Protein AF-A0A8I0FB71-F1 (afdb_monomer)

Nearest PDB structures (foldseek):
  4wyv-assembly1_E  TM=2.855E-01  e=4.456E+00  Homo sapiens
  4wyv-assembly1_H  TM=2.052E-01  e=2.321E+00  Homo sapiens
  1x86-assembly3_E  TM=1.955E-01  e=3.136E+00  Homo sapiens

Foldseek 3Di:
DVVVVVVVVVLVVVVVVVVVVLVVVLVVVLVVQLVVLLVVLLVVLLVLVVPDDLVVLVCLLVVHQPDPSSVVNVVSLVVSLVSQLPVNVVSVLVSQLVVQQVVVQSVCVVVVHHDDRDRSNVSSVVVQPDADVVRDGPNNVSNVVSVVLSVQLSCLSNVCSVVVHRSVSSSVSSD

Radius of gyration: 22.92 Å; Cα contacts (8 Å, |Δi|>4): 119; chains: 1; bounding box: 61×27×63 Å

Solvent-accessible surface area (backbone atoms only — not comparable to full-atom values): 9521 Å² total; per-residue (Å²): 108,74,71,56,54,52,52,51,52,51,54,50,52,54,48,53,56,50,53,51,51,55,48,53,51,51,53,53,52,51,48,49,55,52,51,54,56,49,50,57,48,43,56,53,49,38,57,58,54,72,71,49,52,74,70,52,47,55,32,47,48,68,73,45,60,84,50,70,73,43,38,52,54,52,50,52,53,49,51,51,39,53,48,49,57,47,52,49,55,52,58,48,49,55,56,45,20,55,47,37,35,50,50,54,52,51,51,29,52,76,72,75,44,84,76,83,79,68,62,20,63,65,47,30,61,56,53,49,71,50,57,42,95,89,66,49,38,57,66,61,56,54,52,48,51,34,53,52,51,48,53,48,43,57,46,33,49,24,51,22,54,76,68,70,47,52,58,66,57,27,47,61,69,61,107

Secondary structure (DSSP, 8-state):
-HHHHHHHHHHHHHHHHHHHHHHHHHHHHHHHHHHHHHHHHHHHHHHHHHT--HHHHHHHHTT---SHHHHHHHHHHHHHHHHHHHHHHHHHHHHHHHHHHHHHHHHHHHTT---SS--HHHHHHHHHTSPPTTS--HHHHHHHHHHHHHHHHHHHHHHHHHTT--HHHHHHHH-

Organism: Acinetobacter baumannii (NCBI:txid470)

Mean predicted aligned error: 5.07 Å

Structure (mmCIF, N/CA/C/O backbone):
data_AF-A0A8I0FB71-F1
#
_entry.id   AF-A0A8I0FB71-F1
#
loop_
_atom_site.group_PDB
_atom_site.id
_atom_site.type_symbol
_atom_site.label_atom_id
_atom_site.label_alt_id
_atom_site.label_comp_id
_atom_site.label_asym_id
_atom_site.label_entity_id
_atom_site.label_seq_id
_atom_site.pdbx_PDB_ins_code
_atom_site.Cartn_x
_atom_site.Cartn_y
_atom_site.Cartn_z
_atom_site.occupancy
_atom_site.B_iso_or_equiv
_atom_site.auth_seq_id
_atom_site.auth_comp_id
_atom_site.auth_asym_id
_atom_site.auth_atom_id
_atom_site.pdbx_PDB_model_num
ATOM 1 N N . MET A 1 1 ? 36.541 0.749 -31.957 1.00 58.72 1 MET A N 1
ATOM 2 C CA . MET A 1 1 ? 36.509 -0.301 -30.910 1.00 58.72 1 MET A CA 1
ATOM 3 C C . MET A 1 1 ? 36.537 0.279 -29.490 1.00 58.72 1 MET A C 1
ATOM 5 O O . MET A 1 1 ? 35.498 0.248 -28.849 1.00 58.72 1 MET A O 1
ATOM 9 N N . ALA A 1 2 ? 37.632 0.881 -28.994 1.00 61.62 2 ALA A N 1
ATOM 10 C CA . ALA A 1 2 ? 37.663 1.473 -27.636 1.00 61.62 2 ALA A CA 1
ATOM 11 C C . ALA A 1 2 ? 36.676 2.650 -27.445 1.00 61.62 2 ALA A C 1
ATOM 13 O O . ALA A 1 2 ? 36.005 2.753 -26.420 1.00 61.62 2 ALA A O 1
ATOM 14 N N . THR A 1 3 ? 36.526 3.502 -28.462 1.00 68.62 3 THR A N 1
ATOM 15 C CA . THR A 1 3 ? 35.569 4.624 -28.470 1.00 68.62 3 THR A CA 1
ATOM 16 C C . THR A 1 3 ? 34.107 4.162 -28.482 1.00 68.62 3 THR A C 1
ATOM 18 O O . THR A 1 3 ? 33.253 4.830 -27.905 1.00 68.62 3 THR A O 1
ATOM 21 N N . ASP A 1 4 ? 33.817 3.012 -29.094 1.00 76.50 4 ASP A N 1
ATOM 22 C CA . ASP A 1 4 ? 32.459 2.459 -29.194 1.00 76.50 4 ASP A CA 1
ATOM 23 C C . ASP A 1 4 ? 32.032 1.793 -27.882 1.00 76.50 4 ASP A C 1
ATOM 25 O O . ASP A 1 4 ? 30.905 1.984 -27.434 1.00 76.50 4 ASP A O 1
ATOM 29 N N . ILE A 1 5 ? 32.963 1.106 -27.208 1.00 83.06 5 ILE A N 1
ATOM 30 C CA . ILE A 1 5 ? 32.749 0.546 -25.864 1.00 83.06 5 ILE A CA 1
ATOM 31 C C . ILE A 1 5 ? 32.491 1.667 -24.851 1.00 83.06 5 ILE A C 1
ATOM 33 O O . ILE A 1 5 ? 31.563 1.570 -24.049 1.00 83.06 5 ILE A O 1
ATOM 37 N N . LYS A 1 6 ? 33.261 2.762 -24.914 1.00 86.25 6 LYS A N 1
ATOM 38 C CA . LYS A 1 6 ? 33.061 3.926 -24.039 1.00 86.25 6 LYS A CA 1
ATOM 39 C C . LYS A 1 6 ? 31.675 4.554 -24.232 1.00 86.25 6 LYS A C 1
ATOM 41 O O . LYS A 1 6 ? 30.971 4.776 -23.252 1.00 86.25 6 LYS A O 1
ATOM 46 N N . LYS A 1 7 ? 31.255 4.776 -25.482 1.00 85.44 7 LYS A N 1
ATOM 47 C CA . LYS A 1 7 ? 29.916 5.305 -25.804 1.00 85.44 7 LYS A CA 1
ATOM 48 C C . LYS A 1 7 ? 28.796 4.382 -25.325 1.00 85.44 7 LYS A C 1
ATOM 50 O O . LYS A 1 7 ? 27.807 4.859 -24.778 1.00 85.44 7 LYS A O 1
ATOM 55 N N . LEU A 1 8 ? 28.950 3.069 -25.506 1.00 84.56 8 LEU A N 1
ATOM 56 C CA . LEU A 1 8 ? 27.985 2.087 -25.014 1.00 84.56 8 LEU A CA 1
ATOM 57 C C . LEU A 1 8 ? 27.862 2.150 -23.486 1.00 84.56 8 LEU A C 1
ATOM 59 O O . LEU A 1 8 ? 26.754 2.224 -22.959 1.00 84.56 8 LEU A O 1
ATOM 63 N N . PHE A 1 9 ? 28.990 2.184 -22.777 1.00 88.12 9 PHE A N 1
ATOM 64 C CA . PHE A 1 9 ? 29.016 2.289 -21.319 1.00 88.12 9 PHE A CA 1
ATOM 65 C C . PHE A 1 9 ? 28.359 3.582 -20.808 1.00 88.12 9 PHE A C 1
ATOM 67 O O . PHE A 1 9 ? 27.582 3.547 -19.852 1.00 88.12 9 PHE A O 1
ATOM 74 N N . GLU A 1 10 ? 28.611 4.717 -21.464 1.00 89.31 10 GLU A N 1
ATOM 75 C CA . GLU A 1 10 ? 27.976 6.002 -21.140 1.00 89.31 10 GLU A CA 1
ATOM 76 C C . GLU A 1 10 ? 26.448 5.942 -21.307 1.00 89.31 10 GLU A C 1
ATOM 78 O O . GLU A 1 10 ? 25.713 6.356 -20.408 1.00 89.31 10 GLU A O 1
ATOM 83 N N . VAL A 1 11 ? 25.960 5.372 -22.414 1.00 88.50 11 VAL A N 1
ATOM 84 C CA . VAL A 1 11 ? 24.520 5.228 -22.697 1.00 88.50 11 VAL A CA 1
ATOM 85 C C . VAL A 1 11 ? 23.831 4.300 -21.692 1.00 88.50 11 VAL A C 1
ATOM 87 O O . VAL A 1 11 ? 22.722 4.601 -21.244 1.00 88.50 11 VAL A O 1
ATOM 90 N N . LEU A 1 12 ? 24.482 3.203 -21.300 1.00 89.06 12 LEU A N 1
ATOM 91 C CA . LEU A 1 12 ? 23.966 2.298 -20.268 1.00 89.06 12 LEU A CA 1
ATOM 92 C C . LEU A 1 12 ? 23.941 2.974 -18.893 1.00 89.06 12 LEU A C 1
ATOM 94 O O . LEU A 1 12 ? 22.950 2.870 -18.175 1.00 89.06 12 LEU A O 1
ATOM 98 N N . THR A 1 13 ? 24.985 3.727 -18.543 1.00 90.31 13 THR A N 1
ATOM 99 C CA . THR A 1 13 ? 25.059 4.447 -17.261 1.00 90.31 13 THR A CA 1
ATOM 100 C C . THR A 1 13 ? 23.962 5.508 -17.147 1.00 90.31 13 THR A C 1
ATOM 102 O O . THR A 1 13 ? 23.283 5.600 -16.123 1.00 90.31 13 THR A O 1
ATOM 105 N N . GLN A 1 14 ? 23.736 6.288 -18.209 1.00 88.75 14 GLN A N 1
ATOM 106 C CA . GLN A 1 14 ? 22.657 7.280 -18.247 1.00 88.75 14 GLN A CA 1
ATOM 107 C C . GLN A 1 14 ? 21.278 6.632 -18.101 1.00 88.75 14 GLN A C 1
ATOM 109 O O . GLN A 1 14 ? 20.422 7.149 -17.383 1.00 88.75 14 GLN A O 1
ATOM 114 N N . HIS A 1 15 ? 21.071 5.491 -18.755 1.00 91.62 15 HIS A N 1
ATOM 115 C CA . HIS A 1 15 ? 19.827 4.740 -18.672 1.00 91.62 15 HIS A CA 1
ATOM 116 C C . HIS A 1 15 ? 19.572 4.181 -17.267 1.00 91.62 15 HIS A C 1
ATOM 118 O O . HIS A 1 15 ? 18.481 4.368 -16.736 1.00 91.62 15 HIS A O 1
ATOM 124 N N . GLN A 1 16 ? 20.585 3.612 -16.606 1.00 90.19 16 GLN A N 1
ATOM 125 C CA . GLN A 1 16 ? 20.461 3.173 -15.210 1.00 90.19 16 GLN A CA 1
ATOM 126 C C . GLN A 1 16 ? 20.116 4.336 -14.267 1.00 90.19 16 GLN A C 1
ATOM 128 O O . GLN A 1 16 ? 19.252 4.208 -13.400 1.00 90.19 16 GLN A O 1
ATOM 133 N N . ALA A 1 17 ? 20.724 5.509 -14.470 1.00 89.62 17 ALA A N 1
ATOM 134 C CA . ALA A 1 17 ? 20.386 6.702 -13.696 1.00 89.62 17 ALA A CA 1
ATOM 135 C C . ALA A 1 17 ? 18.942 7.179 -13.946 1.00 89.62 17 ALA A C 1
ATOM 137 O O . ALA A 1 17 ? 18.271 7.629 -13.014 1.00 89.62 17 ALA A O 1
ATOM 138 N N . TYR A 1 18 ? 18.449 7.082 -15.186 1.00 90.69 18 TYR A N 1
ATOM 139 C CA . TYR A 1 18 ? 17.053 7.373 -15.517 1.00 90.69 18 TYR A CA 1
ATOM 140 C C . TYR A 1 18 ? 16.097 6.391 -14.829 1.00 90.69 18 TYR A C 1
ATOM 142 O O . TYR A 1 18 ? 15.168 6.835 -14.155 1.00 90.69 18 TYR A O 1
ATOM 150 N N . LEU A 1 19 ? 16.361 5.086 -14.940 1.00 91.06 19 LEU A N 1
ATOM 151 C CA . LEU A 1 19 ? 15.567 4.029 -14.313 1.00 91.06 19 LEU A CA 1
ATOM 152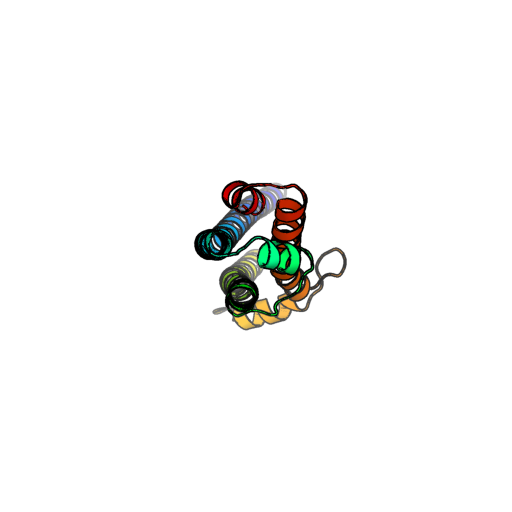 C C . LEU A 1 19 ? 15.452 4.222 -12.803 1.00 91.06 19 LEU A C 1
ATOM 154 O O . LEU A 1 19 ? 14.356 4.143 -12.249 1.00 91.06 19 LEU A O 1
ATOM 158 N N . TYR A 1 20 ? 16.565 4.551 -12.146 1.00 85.75 20 TYR A N 1
ATOM 159 C CA . TYR A 1 20 ? 16.573 4.847 -10.719 1.00 85.75 20 TYR A CA 1
ATOM 160 C C . TYR A 1 20 ? 15.631 6.007 -10.372 1.00 85.75 20 TYR A C 1
ATOM 162 O O . TYR A 1 20 ? 14.781 5.874 -9.496 1.00 85.75 20 TYR A O 1
ATOM 170 N N . ARG A 1 21 ? 15.716 7.131 -11.098 1.00 85.56 21 ARG A N 1
ATOM 171 C CA . ARG A 1 21 ? 14.845 8.297 -10.862 1.00 85.56 21 ARG A CA 1
ATOM 172 C C . ARG A 1 21 ? 13.375 7.990 -11.137 1.00 85.56 21 ARG A C 1
ATOM 174 O O . ARG A 1 21 ? 12.519 8.420 -10.368 1.00 85.56 21 ARG A O 1
ATOM 181 N N . ALA A 1 22 ? 13.080 7.267 -12.218 1.00 87.69 22 ALA A N 1
ATOM 182 C CA . ALA A 1 22 ? 11.721 6.861 -12.567 1.00 87.69 22 ALA A CA 1
ATOM 183 C C . ALA A 1 22 ? 11.118 5.943 -11.489 1.00 87.69 22 ALA A C 1
ATOM 185 O O . ALA A 1 22 ? 9.973 6.139 -11.077 1.00 87.69 22 ALA A O 1
ATOM 186 N N . SER A 1 23 ? 11.918 5.006 -10.974 1.00 89.56 23 SER A N 1
ATOM 187 C CA . SER A 1 23 ? 11.549 4.147 -9.849 1.00 89.56 23 SER A CA 1
ATOM 188 C C . SER A 1 23 ? 11.281 4.962 -8.582 1.00 89.56 23 SER A C 1
ATOM 190 O O . SER A 1 23 ? 10.190 4.875 -8.022 1.00 89.56 23 SER A O 1
ATOM 192 N N . SER A 1 24 ? 12.207 5.842 -8.174 1.00 92.69 24 SER A N 1
ATOM 193 C CA . SER A 1 24 ? 12.016 6.698 -6.994 1.00 92.69 24 SER A CA 1
ATOM 194 C C . SER A 1 24 ? 10.769 7.574 -7.102 1.00 92.69 24 SER A C 1
ATOM 196 O O . SER A 1 24 ? 10.025 7.703 -6.134 1.00 92.69 24 SER A O 1
ATOM 198 N N . LYS A 1 25 ? 10.514 8.154 -8.281 1.00 93.19 25 LYS A N 1
ATOM 199 C CA . LYS A 1 25 ? 9.300 8.932 -8.535 1.00 93.19 25 LYS A CA 1
ATOM 200 C C . LYS A 1 25 ? 8.047 8.081 -8.314 1.00 93.19 25 LYS A C 1
ATOM 202 O O . LYS A 1 25 ? 7.185 8.484 -7.543 1.00 93.19 25 LYS A O 1
ATOM 207 N N . THR A 1 26 ? 7.988 6.905 -8.938 1.00 92.94 26 THR A N 1
ATOM 208 C CA . THR A 1 26 ? 6.834 5.997 -8.836 1.00 92.94 26 THR A CA 1
ATOM 209 C C . THR A 1 26 ? 6.583 5.582 -7.387 1.00 92.94 26 THR A C 1
ATOM 211 O O . THR A 1 26 ? 5.452 5.626 -6.918 1.00 92.94 26 THR A O 1
ATOM 214 N N . VAL A 1 27 ? 7.637 5.235 -6.642 1.00 93.88 27 VAL A N 1
ATOM 215 C CA . VAL A 1 27 ? 7.522 4.878 -5.220 1.00 93.88 27 VAL A CA 1
ATOM 216 C C . VAL A 1 27 ? 6.958 6.038 -4.399 1.00 93.88 27 VAL A C 1
ATOM 218 O O . VAL A 1 27 ? 6.060 5.824 -3.589 1.00 93.88 27 VAL A O 1
ATOM 221 N N . ASN A 1 28 ? 7.435 7.265 -4.623 1.00 95.88 28 ASN A N 1
ATOM 222 C CA . ASN A 1 28 ? 6.935 8.441 -3.910 1.00 95.88 28 ASN A CA 1
ATOM 223 C C . ASN A 1 28 ? 5.464 8.739 -4.232 1.00 95.88 28 ASN A C 1
ATOM 225 O O . ASN A 1 28 ? 4.715 9.115 -3.335 1.00 95.88 28 ASN A O 1
ATOM 229 N N . GLU A 1 29 ? 5.041 8.553 -5.483 1.00 94.88 29 GLU A N 1
ATOM 230 C CA . GLU A 1 29 ? 3.642 8.726 -5.896 1.00 94.88 29 GLU A CA 1
ATOM 231 C C . GLU A 1 29 ? 2.725 7.693 -5.227 1.00 94.88 29 GLU A C 1
ATOM 233 O O . GLU A 1 29 ? 1.695 8.058 -4.661 1.00 94.88 29 GLU A O 1
ATOM 238 N N . LEU A 1 30 ? 3.125 6.417 -5.212 1.00 95.31 30 LEU A N 1
ATOM 239 C CA . LEU A 1 30 ? 2.378 5.358 -4.524 1.00 95.31 30 LEU A CA 1
ATOM 240 C C . LEU A 1 30 ? 2.313 5.592 -3.010 1.00 95.31 30 LEU A C 1
ATOM 242 O O . LEU A 1 30 ? 1.264 5.403 -2.396 1.00 95.31 30 LEU A O 1
ATOM 246 N N . LEU A 1 31 ? 3.419 6.034 -2.408 1.00 95.75 31 LEU A N 1
ATOM 247 C CA . LEU A 1 31 ? 3.470 6.359 -0.987 1.00 95.75 31 LEU A CA 1
ATOM 248 C C . LEU A 1 31 ? 2.557 7.543 -0.645 1.00 95.75 31 LEU A C 1
ATOM 250 O O . LEU A 1 31 ? 1.876 7.503 0.376 1.00 95.75 31 LEU A O 1
ATOM 254 N N . ALA A 1 32 ? 2.513 8.574 -1.491 1.00 96.25 32 ALA A N 1
ATOM 255 C CA . ALA A 1 32 ? 1.610 9.707 -1.309 1.00 96.25 32 ALA A CA 1
ATOM 256 C C . ALA A 1 32 ? 0.140 9.262 -1.343 1.00 96.25 32 ALA A C 1
ATOM 258 O O . ALA A 1 32 ? -0.598 9.565 -0.409 1.00 96.25 32 ALA A O 1
ATOM 259 N N . LEU A 1 33 ? -0.255 8.463 -2.343 1.00 95.19 33 LEU A N 1
ATOM 260 C CA . LEU A 1 33 ? -1.610 7.903 -2.436 1.00 95.19 33 LEU A CA 1
ATOM 261 C C . LEU A 1 33 ? -1.985 7.095 -1.187 1.00 95.19 33 LEU A C 1
ATOM 263 O O . LEU A 1 33 ? -3.046 7.304 -0.600 1.00 95.19 33 LEU A O 1
ATOM 267 N N . PHE A 1 34 ? -1.090 6.206 -0.749 1.00 95.94 34 PHE A N 1
ATOM 268 C CA . PHE A 1 34 ? -1.298 5.411 0.458 1.00 95.94 34 PHE A CA 1
ATOM 269 C C . PHE A 1 34 ? -1.454 6.289 1.708 1.00 95.94 34 PHE A C 1
ATOM 271 O O . PHE A 1 34 ? -2.360 6.066 2.515 1.00 95.94 34 PHE A O 1
ATOM 278 N N . ASN A 1 35 ? -0.589 7.291 1.875 1.00 95.88 35 ASN A N 1
ATOM 279 C CA . ASN A 1 35 ? -0.594 8.175 3.039 1.00 95.88 35 ASN A CA 1
ATOM 280 C C . ASN A 1 35 ? -1.825 9.082 3.083 1.00 95.88 35 ASN A C 1
ATOM 282 O O . ASN A 1 35 ? -2.356 9.323 4.171 1.00 95.88 35 ASN A O 1
ATOM 286 N N . ASP A 1 36 ? -2.289 9.569 1.934 1.00 96.00 36 ASP A N 1
ATOM 287 C CA . ASP A 1 36 ? -3.479 10.411 1.839 1.00 96.00 36 ASP A CA 1
ATOM 288 C C . ASP A 1 36 ? -4.735 9.629 2.234 1.00 96.00 36 ASP A C 1
ATOM 290 O O . ASP A 1 36 ? -5.513 10.083 3.080 1.00 96.00 36 ASP A O 1
ATOM 294 N N . ASP A 1 37 ? -4.914 8.425 1.686 1.00 95.50 37 ASP A N 1
ATOM 295 C CA . ASP A 1 37 ? -6.046 7.559 2.028 1.00 95.50 37 ASP A CA 1
ATOM 296 C C . ASP A 1 37 ? -5.987 7.083 3.483 1.00 95.50 37 ASP A C 1
ATOM 298 O O . ASP A 1 37 ? -6.999 7.104 4.192 1.00 95.50 37 ASP A O 1
ATOM 302 N N . THR A 1 38 ? -4.795 6.733 3.970 1.00 96.69 38 THR A N 1
ATOM 303 C CA . THR A 1 38 ? -4.586 6.353 5.374 1.00 96.69 38 THR A CA 1
ATOM 304 C C . THR A 1 38 ? -4.873 7.519 6.313 1.00 96.69 38 THR A C 1
ATOM 306 O O . THR A 1 38 ? -5.555 7.332 7.315 1.00 96.69 38 THR A O 1
ATOM 309 N N . SER A 1 39 ? -4.447 8.740 5.984 1.00 96.56 39 SER A N 1
ATOM 310 C CA . SER A 1 39 ? -4.710 9.918 6.820 1.00 96.56 39 SER A CA 1
ATOM 311 C C . SER A 1 39 ? -6.210 10.207 6.939 1.00 96.56 39 SER A C 1
ATOM 313 O O . SER A 1 39 ? -6.691 10.464 8.042 1.00 96.56 39 SER A O 1
ATOM 315 N N . LYS A 1 40 ? -6.970 10.098 5.839 1.00 96.50 40 LYS A N 1
ATOM 316 C CA . LYS A 1 40 ? -8.437 10.249 5.855 1.00 96.50 40 LYS A CA 1
ATOM 317 C C . LYS A 1 40 ? -9.113 9.184 6.720 1.00 96.50 40 LYS A C 1
ATOM 319 O O . LYS A 1 40 ? -10.017 9.506 7.490 1.00 96.50 40 LYS A O 1
ATOM 324 N N . MET A 1 41 ? -8.685 7.927 6.590 1.00 97.75 41 MET A N 1
ATOM 325 C CA . MET A 1 41 ? -9.193 6.823 7.407 1.00 97.75 41 MET A CA 1
ATOM 326 C C . MET A 1 41 ? -8.895 7.057 8.890 1.00 97.75 41 MET A C 1
ATOM 328 O O . MET A 1 41 ? -9.795 6.943 9.715 1.00 97.75 41 MET A O 1
ATOM 332 N N . LEU A 1 42 ? -7.671 7.464 9.223 1.00 97.19 42 LEU A 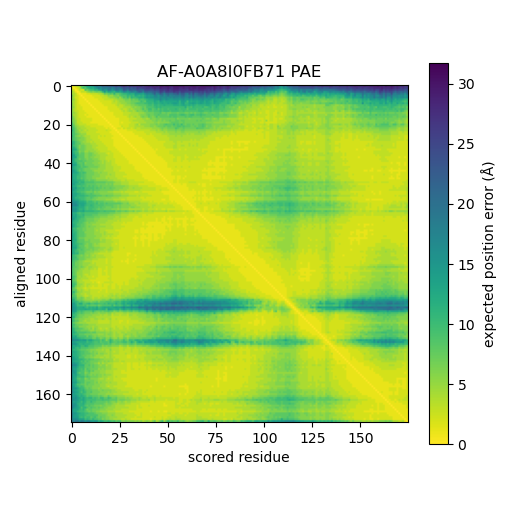N 1
ATOM 333 C CA . LEU A 1 42 ? -7.232 7.689 10.598 1.00 97.19 42 LEU A CA 1
ATOM 334 C C . LEU A 1 42 ? -7.965 8.831 11.299 1.00 97.19 42 LEU A C 1
ATOM 336 O O . LEU A 1 42 ? -8.279 8.709 12.482 1.00 97.19 42 LEU A O 1
ATOM 340 N N . SER A 1 43 ? -8.268 9.919 10.586 1.00 96.25 43 SER A N 1
ATOM 341 C CA . SER A 1 43 ? -9.097 10.993 11.139 1.00 96.25 43 SER A CA 1
ATOM 342 C C . SER A 1 43 ? -10.476 10.476 11.548 1.00 96.25 43 SER A C 1
ATOM 344 O O . SER A 1 43 ? -10.887 10.704 12.679 1.00 96.25 43 SER A O 1
ATOM 346 N N . LYS A 1 44 ? -11.141 9.706 10.677 1.00 97.56 44 LYS A N 1
ATOM 347 C CA . LYS A 1 44 ? -12.448 9.104 10.987 1.00 97.56 44 LYS A CA 1
ATOM 348 C C . LYS A 1 44 ? -12.361 8.058 12.095 1.00 97.56 44 LYS A C 1
ATOM 350 O O . LYS A 1 44 ? -13.243 7.989 12.939 1.00 97.56 44 LYS A O 1
ATOM 355 N N . LEU A 1 45 ? -11.301 7.248 12.099 1.00 97.94 45 LEU A N 1
ATOM 356 C CA . LEU A 1 45 ? -11.086 6.225 13.118 1.00 97.94 45 LEU A CA 1
ATOM 357 C C . LEU A 1 45 ? -10.996 6.850 14.508 1.00 97.94 45 LEU A C 1
ATOM 359 O O . LEU A 1 45 ? -11.610 6.335 15.432 1.00 97.94 45 LEU A O 1
ATOM 363 N N . ARG A 1 46 ? -10.247 7.950 14.656 1.00 96.50 46 ARG A N 1
ATOM 364 C CA . ARG A 1 46 ? -10.150 8.670 15.930 1.00 96.50 46 ARG A CA 1
ATOM 365 C C . ARG A 1 46 ? -11.532 9.064 16.444 1.00 96.50 46 ARG A C 1
ATOM 367 O O . ARG A 1 46 ? -11.849 8.759 17.586 1.00 96.50 46 ARG A O 1
ATOM 374 N N . ASP A 1 47 ? -12.325 9.700 15.586 1.00 97.12 47 ASP A N 1
ATOM 375 C CA . ASP A 1 47 ? -13.640 10.216 15.958 1.00 97.12 47 ASP A CA 1
ATOM 376 C C . ASP A 1 47 ? -14.569 9.056 16.381 1.00 97.12 47 ASP A C 1
ATOM 378 O O . ASP A 1 47 ? -15.191 9.118 17.436 1.00 97.12 47 ASP A O 1
ATOM 382 N N . LEU A 1 48 ? -14.550 7.930 15.654 1.00 97.81 48 LEU A N 1
ATOM 383 C CA . LEU A 1 48 ? -15.300 6.724 16.034 1.00 97.81 48 LEU A CA 1
ATOM 384 C C . LEU A 1 48 ? -14.813 6.087 17.345 1.00 97.81 48 LEU A C 1
ATOM 386 O O . LEU A 1 48 ? -15.609 5.514 18.085 1.00 97.81 48 LEU A O 1
ATOM 390 N N . LEU A 1 49 ? -13.511 6.147 17.642 1.00 97.06 49 LEU A N 1
ATOM 391 C CA . LEU A 1 49 ? -12.965 5.636 18.903 1.00 97.06 49 LEU A CA 1
ATOM 392 C C . LEU A 1 49 ? -13.370 6.505 20.105 1.00 97.06 49 LEU A C 1
ATOM 394 O O . LEU A 1 49 ? -13.465 5.982 21.218 1.00 97.06 49 LEU A O 1
ATOM 398 N N . ASP A 1 50 ? -13.586 7.808 19.904 1.00 96.62 50 ASP A N 1
ATOM 399 C CA . ASP A 1 50 ? -14.046 8.733 20.950 1.00 96.62 50 ASP A CA 1
ATOM 400 C C . ASP A 1 50 ? -15.512 8.470 21.342 1.00 96.62 50 ASP A C 1
ATOM 402 O O . ASP A 1 50 ? -15.904 8.722 22.482 1.00 96.62 50 ASP A O 1
ATOM 406 N N . GLU A 1 51 ? -16.306 7.896 20.435 1.00 96.56 51 GLU A N 1
ATOM 407 C CA . GLU A 1 51 ? -17.711 7.533 20.664 1.00 96.56 51 GLU A CA 1
ATOM 408 C C . GLU A 1 51 ? -17.895 6.205 21.421 1.00 96.56 51 GLU A C 1
ATOM 410 O O . GLU A 1 51 ? -19.001 5.890 21.871 1.00 96.56 51 GLU A O 1
ATOM 415 N N . LEU A 1 52 ? -16.831 5.409 21.582 1.00 97.31 52 LEU A N 1
ATOM 416 C CA . LEU A 1 52 ? -16.917 4.108 22.243 1.00 97.31 52 LEU A CA 1
ATOM 417 C C . LEU A 1 52 ? -16.960 4.233 23.763 1.00 97.31 52 LEU A C 1
ATOM 419 O O . LEU A 1 52 ? -16.097 4.851 24.394 1.00 97.31 52 LEU A O 1
ATOM 423 N N . ASN A 1 53 ? -17.891 3.505 24.374 1.00 96.31 53 ASN A N 1
ATOM 424 C CA . ASN A 1 53 ? -17.839 3.262 25.812 1.00 96.31 53 ASN A CA 1
ATOM 425 C C . ASN A 1 53 ? -16.811 2.165 26.167 1.00 96.31 53 ASN A C 1
ATOM 427 O O . ASN A 1 53 ? -16.333 1.421 25.310 1.00 96.31 53 ASN A O 1
ATOM 431 N N . GLU A 1 54 ? -16.495 2.016 27.456 1.00 94.56 54 GLU A N 1
ATOM 432 C CA . GLU A 1 54 ? -15.482 1.056 27.927 1.00 94.56 54 GLU A CA 1
ATOM 433 C C . GLU A 1 54 ? -15.783 -0.402 27.541 1.00 94.56 54 GLU A C 1
ATOM 435 O O . GLU A 1 54 ? -14.874 -1.149 27.176 1.00 94.56 54 GLU A O 1
ATOM 440 N N . SER A 1 55 ? -17.056 -0.817 27.546 1.00 95.88 55 SER A N 1
ATOM 441 C CA . SER A 1 55 ? -17.425 -2.177 27.131 1.00 95.88 55 SER A CA 1
ATOM 442 C C . SER A 1 55 ? -17.191 -2.407 25.634 1.00 95.88 55 SER A C 1
ATOM 444 O O . SER A 1 55 ? -16.738 -3.483 25.234 1.00 95.88 55 SER A O 1
ATOM 446 N N . GLU A 1 56 ? -17.429 -1.385 24.808 1.00 97.62 56 GLU A N 1
ATOM 447 C CA . GLU A 1 56 ? -17.176 -1.432 23.370 1.00 97.62 56 GLU A CA 1
ATOM 448 C C . GLU A 1 56 ? -15.681 -1.414 23.061 1.00 97.62 56 GLU A C 1
ATOM 450 O O . GLU A 1 56 ? -15.241 -2.177 22.205 1.00 97.62 56 GLU A O 1
ATOM 455 N N . LYS A 1 57 ? -14.872 -0.643 23.798 1.00 95.69 57 LYS A N 1
ATOM 456 C CA . LYS A 1 57 ? -13.405 -0.675 23.667 1.00 95.69 57 LYS A CA 1
ATOM 457 C C . LYS A 1 57 ? -12.850 -2.076 23.932 1.00 95.69 57 LYS A C 1
ATOM 459 O O . LYS A 1 57 ? -12.083 -2.601 23.125 1.00 95.69 57 LYS A O 1
ATOM 464 N N . VAL A 1 58 ? -13.290 -2.725 25.014 1.00 95.31 58 VAL A N 1
ATOM 465 C CA . VAL A 1 58 ? -12.890 -4.109 25.330 1.00 95.31 58 VAL A CA 1
ATOM 466 C C . VAL A 1 58 ? -13.351 -5.082 24.239 1.00 95.31 58 VAL A C 1
ATOM 468 O O . VAL A 1 58 ? -12.593 -5.966 23.832 1.00 95.31 58 VAL A O 1
ATOM 471 N N . ALA A 1 59 ? -14.572 -4.919 23.721 1.00 96.81 59 ALA A N 1
ATOM 472 C CA . ALA A 1 59 ? -15.073 -5.733 22.615 1.00 96.81 59 ALA A CA 1
ATOM 473 C C . ALA A 1 59 ? -14.237 -5.547 21.335 1.00 96.81 59 ALA A C 1
ATOM 475 O O . ALA A 1 59 ? -13.862 -6.544 20.711 1.00 96.81 59 ALA A O 1
ATOM 476 N N . LEU A 1 60 ? -13.880 -4.305 20.991 1.00 96.69 60 LEU A N 1
ATOM 477 C CA . LEU A 1 60 ? -13.051 -3.962 19.836 1.00 96.69 60 LEU A CA 1
ATOM 478 C C . LEU A 1 60 ? -11.655 -4.582 19.929 1.00 96.69 60 LEU A C 1
ATOM 480 O O . LEU A 1 60 ? -11.195 -5.202 18.972 1.00 96.69 60 LEU A O 1
ATOM 484 N N . ALA A 1 61 ? -11.000 -4.486 21.089 1.00 94.75 61 ALA A N 1
ATOM 485 C CA . ALA A 1 61 ? -9.705 -5.128 21.322 1.00 94.75 61 ALA A CA 1
ATOM 486 C C . ALA A 1 61 ? -9.789 -6.664 21.217 1.00 94.75 61 ALA A C 1
ATOM 488 O O . ALA A 1 61 ? -8.844 -7.328 20.789 1.00 94.75 61 ALA A O 1
ATOM 489 N N . GLY A 1 62 ? -10.946 -7.237 21.551 1.00 93.75 62 GLY A N 1
ATOM 490 C CA . GLY A 1 62 ? -11.257 -8.648 21.333 1.00 93.75 62 GLY A CA 1
ATOM 491 C C . GLY A 1 62 ? -11.622 -9.017 19.889 1.00 93.75 62 GLY A C 1
ATOM 492 O O . GLY A 1 62 ? -11.958 -10.176 19.650 1.00 93.75 62 GLY A O 1
ATOM 493 N N . GLY A 1 63 ? -11.608 -8.070 18.942 1.00 93.69 63 GLY A N 1
ATOM 494 C CA . GLY A 1 63 ? -12.016 -8.291 17.549 1.00 93.69 63 GLY A CA 1
ATOM 495 C C . GLY A 1 63 ? -13.516 -8.552 17.377 1.00 93.69 63 GLY A C 1
ATOM 496 O O . GLY A 1 63 ? -13.930 -9.194 16.411 1.00 93.69 63 GLY A O 1
ATOM 497 N N . LYS A 1 64 ? -14.345 -8.113 18.330 1.00 95.00 64 LYS A N 1
ATOM 498 C CA . LYS A 1 64 ? -15.798 -8.310 18.312 1.00 95.00 64 LYS A CA 1
ATOM 499 C C . LYS A 1 64 ? -16.483 -7.053 17.786 1.00 95.00 64 LYS A C 1
ATOM 501 O O . LYS A 1 64 ? -16.266 -5.968 18.306 1.00 95.00 64 LYS A O 1
ATOM 506 N N . TYR A 1 65 ? -17.370 -7.221 16.805 1.00 95.50 65 TYR A N 1
ATOM 507 C CA . TYR A 1 65 ? -18.079 -6.122 16.135 1.00 95.50 65 TYR A CA 1
ATOM 508 C C . TYR A 1 65 ? -19.598 -6.232 16.307 1.00 95.50 65 TYR A C 1
ATOM 510 O O . TYR A 1 65 ? -20.355 -6.422 15.352 1.00 95.50 65 TYR A O 1
ATOM 518 N N . THR A 1 66 ? -20.047 -6.215 17.560 1.00 93.81 66 THR A N 1
ATOM 519 C CA . THR A 1 66 ? -21.426 -6.567 17.927 1.00 93.81 66 THR A CA 1
ATOM 520 C C . THR A 1 66 ? -22.392 -5.382 17.902 1.00 93.81 66 THR A C 1
ATOM 522 O O . THR A 1 66 ? -23.561 -5.590 17.571 1.00 93.81 66 THR A O 1
ATOM 525 N N . THR A 1 67 ? -21.928 -4.163 18.189 1.00 96.88 67 THR A N 1
ATOM 526 C CA . THR A 1 67 ? -22.735 -2.924 18.208 1.00 96.88 67 THR A CA 1
ATOM 527 C C . THR A 1 67 ? -22.652 -2.159 16.881 1.00 96.88 67 THR A C 1
ATOM 529 O O . THR A 1 67 ? -21.872 -2.534 16.005 1.00 96.88 67 THR A O 1
ATOM 532 N N . SER A 1 68 ? -23.468 -1.107 16.707 1.00 97.12 68 SER A N 1
ATOM 533 C CA . SER A 1 68 ? -23.405 -0.246 15.510 1.00 97.12 68 SER A CA 1
ATOM 534 C C . SER A 1 68 ? -22.040 0.431 15.391 1.00 97.12 68 SER A C 1
ATOM 536 O O . SER A 1 68 ? -21.349 0.207 14.402 1.00 97.12 68 SER A O 1
ATOM 538 N N . ASN A 1 69 ? -21.599 1.120 16.448 1.00 97.00 69 ASN A N 1
ATOM 539 C CA . ASN A 1 69 ? -20.326 1.848 16.493 1.00 97.00 69 ASN A CA 1
ATOM 540 C C . ASN A 1 69 ? -19.132 0.943 16.142 1.00 97.00 69 ASN A C 1
ATOM 542 O O . ASN A 1 69 ? -18.245 1.303 15.370 1.00 97.00 69 ASN A O 1
ATOM 546 N N . LEU A 1 70 ? -19.132 -0.295 16.649 1.00 97.81 70 LEU A N 1
ATOM 547 C CA . LEU A 1 70 ? -18.079 -1.260 16.332 1.00 97.81 70 LEU A CA 1
ATOM 548 C C . LEU A 1 70 ? -18.114 -1.702 14.863 1.00 97.81 70 LEU A C 1
ATOM 550 O O . LEU A 1 70 ? -17.062 -1.843 14.236 1.00 97.81 70 LEU A O 1
ATOM 554 N N . ARG A 1 71 ? -19.302 -1.923 14.288 1.00 98.12 71 ARG A N 1
ATOM 555 C CA . ARG A 1 71 ? -19.423 -2.254 12.858 1.00 98.12 71 ARG A CA 1
ATOM 556 C C . ARG A 1 71 ? -18.972 -1.097 11.980 1.00 98.12 71 ARG A C 1
ATOM 558 O O . ARG A 1 71 ? -18.315 -1.358 10.982 1.00 98.12 71 ARG A O 1
ATOM 565 N N . GLU A 1 72 ? -19.237 0.143 12.373 1.00 98.12 72 GLU A N 1
ATOM 566 C CA . GLU A 1 72 ? -18.761 1.322 11.646 1.00 98.12 72 GLU A CA 1
ATOM 567 C C . GLU A 1 72 ? -17.230 1.375 11.587 1.00 98.12 72 GLU A C 1
ATOM 569 O O . GLU A 1 72 ? -16.670 1.590 10.512 1.00 98.12 72 GLU A O 1
ATOM 574 N N . ILE A 1 73 ? -16.532 1.057 12.684 1.00 97.88 73 ILE A N 1
ATOM 575 C CA . ILE A 1 73 ? -15.062 0.938 12.684 1.00 97.88 73 ILE A CA 1
ATOM 576 C C . ILE A 1 73 ? -14.591 -0.189 11.757 1.00 97.88 73 ILE A C 1
ATOM 578 O O . ILE A 1 73 ? -13.657 -0.004 10.972 1.00 97.88 73 ILE A O 1
ATOM 582 N N . ARG A 1 74 ? -15.228 -1.365 11.819 1.00 97.62 74 ARG A N 1
ATOM 583 C CA . ARG A 1 74 ? -14.899 -2.491 10.928 1.00 97.62 74 ARG A CA 1
ATOM 584 C C . ARG A 1 74 ? -15.063 -2.101 9.463 1.00 97.62 74 ARG A C 1
ATOM 586 O O . ARG A 1 74 ? -14.193 -2.397 8.645 1.00 97.62 74 ARG A O 1
ATOM 593 N N . ASP A 1 75 ? -16.181 -1.467 9.141 1.00 98.25 75 ASP A N 1
ATOM 594 C CA . ASP A 1 75 ? -16.542 -1.114 7.777 1.00 98.25 75 ASP A CA 1
ATOM 595 C C . ASP A 1 75 ? -15.634 0.012 7.259 1.00 98.25 75 ASP A C 1
ATOM 597 O O . ASP A 1 75 ? -15.199 -0.053 6.111 1.00 98.25 75 ASP A O 1
ATOM 601 N N . LEU A 1 76 ? -15.234 0.967 8.109 1.00 98.38 76 LEU A N 1
ATOM 602 C CA . LEU A 1 76 ? -14.211 1.970 7.796 1.00 98.38 76 LEU A CA 1
ATOM 603 C C . LEU A 1 76 ? -12.873 1.319 7.408 1.00 98.38 76 LEU A C 1
ATOM 605 O O . LEU A 1 76 ? -12.305 1.654 6.365 1.00 98.38 76 LEU A O 1
ATOM 609 N N . ILE A 1 77 ? -12.376 0.374 8.215 1.00 97.50 77 ILE A N 1
ATOM 610 C CA . ILE A 1 77 ? -11.118 -0.341 7.935 1.00 97.50 77 ILE A CA 1
ATOM 611 C C . ILE A 1 77 ? -11.248 -1.167 6.649 1.00 97.50 77 ILE A C 1
ATOM 613 O O . ILE A 1 77 ? -10.332 -1.174 5.826 1.00 97.50 77 ILE A O 1
ATOM 617 N N . ALA A 1 78 ? -12.383 -1.839 6.442 1.00 97.75 78 ALA A N 1
ATOM 618 C CA . ALA A 1 78 ? -12.633 -2.639 5.245 1.00 97.75 78 ALA A CA 1
ATOM 619 C C . ALA A 1 78 ? -12.696 -1.782 3.969 1.00 97.75 78 ALA A C 1
ATOM 621 O O . ALA A 1 78 ? -12.115 -2.159 2.952 1.00 97.75 78 ALA A O 1
ATOM 622 N N . GLN A 1 79 ? -13.355 -0.622 4.025 1.00 98.00 79 GLN A N 1
ATOM 623 C CA . GLN A 1 79 ? -13.432 0.325 2.910 1.00 98.00 79 GLN A CA 1
ATOM 624 C C . GLN A 1 79 ? -12.058 0.903 2.569 1.00 98.00 79 GLN A C 1
ATOM 626 O O . GLN A 1 79 ? -11.683 0.927 1.399 1.00 98.00 79 GLN A O 1
ATOM 631 N N . TRP A 1 80 ? -11.283 1.322 3.573 1.00 97.88 80 TRP A N 1
ATOM 632 C CA . TRP A 1 80 ? -9.913 1.793 3.359 1.00 97.88 80 TRP A CA 1
ATOM 633 C C . TRP A 1 80 ? -9.024 0.698 2.761 1.00 97.88 80 TRP A C 1
ATOM 635 O O . TRP A 1 80 ? -8.323 0.952 1.785 1.00 97.88 80 TRP A O 1
ATOM 645 N N . PHE A 1 81 ? -9.102 -0.532 3.279 1.00 96.44 81 PHE A N 1
ATOM 646 C CA . PHE A 1 81 ? -8.371 -1.672 2.725 1.00 96.44 81 PHE A CA 1
ATOM 647 C C . PHE A 1 81 ? -8.722 -1.902 1.249 1.00 96.44 81 PHE A C 1
ATOM 649 O O . PHE A 1 81 ? -7.822 -2.037 0.425 1.00 96.44 81 PHE A O 1
ATOM 656 N N . ALA A 1 82 ? -10.013 -1.900 0.903 1.00 96.50 82 AL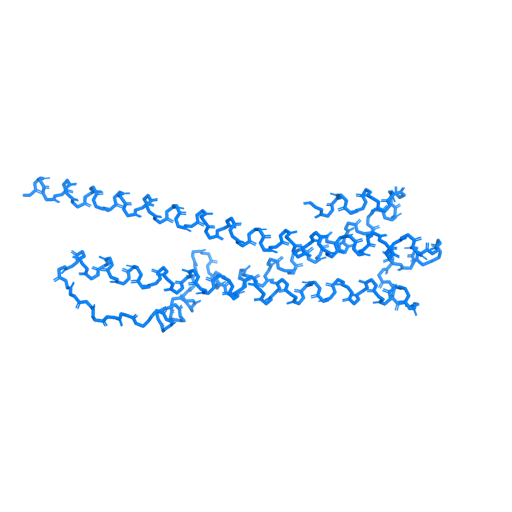A A N 1
ATOM 657 C CA . ALA A 1 82 ? -10.461 -2.050 -0.479 1.00 96.50 82 ALA A CA 1
ATOM 658 C C . ALA A 1 82 ? -9.977 -0.898 -1.378 1.00 96.50 82 ALA A C 1
ATOM 660 O O . ALA A 1 82 ? -9.537 -1.159 -2.495 1.00 96.50 82 ALA A O 1
ATOM 661 N N . SER A 1 83 ? -10.001 0.346 -0.878 1.00 95.88 83 SER A N 1
ATOM 662 C CA . SER A 1 83 ? -9.478 1.524 -1.588 1.00 95.88 83 SER A CA 1
ATOM 663 C C . SER A 1 83 ? -7.996 1.360 -1.911 1.00 95.88 83 SER A C 1
ATOM 665 O O . SER A 1 83 ? -7.603 1.424 -3.072 1.00 95.88 83 SER A O 1
ATOM 667 N N . VAL A 1 84 ? -7.172 1.052 -0.904 1.00 94.88 84 VAL A N 1
ATOM 668 C CA . VAL A 1 84 ? -5.723 0.865 -1.070 1.00 94.88 84 VAL A CA 1
ATOM 669 C C . VAL A 1 84 ? -5.416 -0.298 -2.015 1.00 94.88 84 VAL A C 1
ATOM 671 O O . VAL A 1 84 ? -4.549 -0.177 -2.882 1.00 94.88 84 VAL A O 1
ATOM 674 N N . ASN A 1 85 ? -6.138 -1.413 -1.875 1.00 94.31 85 ASN A N 1
ATOM 675 C CA . ASN A 1 85 ? -5.941 -2.610 -2.690 1.00 94.31 85 ASN A CA 1
ATOM 676 C C . ASN A 1 85 ? -6.352 -2.419 -4.162 1.00 94.31 85 ASN A C 1
ATOM 678 O O . ASN A 1 85 ? -5.968 -3.225 -5.004 1.00 94.31 85 ASN A O 1
ATOM 682 N N . LEU A 1 86 ? -7.114 -1.368 -4.477 1.00 94.19 86 LEU A N 1
ATOM 683 C CA . LEU A 1 86 ? -7.474 -0.985 -5.841 1.00 94.19 86 LEU A CA 1
ATOM 684 C C . LEU A 1 86 ? -6.553 0.119 -6.381 1.00 94.19 86 LEU A C 1
ATOM 686 O O . LEU A 1 86 ? -5.933 -0.040 -7.432 1.00 94.19 86 LEU A O 1
ATOM 690 N N . ALA A 1 87 ? -6.420 1.215 -5.634 1.00 93.94 87 ALA A N 1
ATOM 691 C CA . ALA A 1 87 ? -5.739 2.423 -6.086 1.00 93.94 87 ALA A CA 1
ATOM 692 C C . ALA A 1 87 ? -4.234 2.214 -6.305 1.00 93.94 87 ALA A C 1
ATOM 694 O O . ALA A 1 87 ? -3.674 2.745 -7.266 1.00 93.94 87 ALA A O 1
ATOM 695 N N . LEU A 1 88 ? -3.562 1.433 -5.446 1.00 93.94 88 LEU A N 1
ATOM 696 C CA . LEU A 1 88 ? -2.123 1.195 -5.591 1.00 93.94 88 LEU A CA 1
ATOM 697 C C . LEU A 1 88 ? -1.789 0.385 -6.856 1.00 93.94 88 LEU A C 1
ATOM 699 O O . LEU A 1 88 ? -0.931 0.841 -7.617 1.00 93.94 88 LEU A O 1
ATOM 703 N N . PRO A 1 89 ? -2.440 -0.765 -7.141 1.00 93.81 89 PRO A N 1
ATOM 704 C CA . PRO A 1 89 ? -2.217 -1.469 -8.400 1.00 93.81 89 PRO A CA 1
ATOM 705 C C . PRO A 1 89 ? -2.541 -0.646 -9.645 1.00 93.81 89 PRO A C 1
ATOM 707 O O . PRO A 1 89 ? -1.785 -0.707 -10.614 1.00 93.81 89 PRO A O 1
ATOM 710 N N . GLU A 1 90 ? -3.620 0.137 -9.628 1.00 94.06 90 GLU A N 1
ATOM 711 C CA . GLU A 1 90 ? -3.994 0.989 -10.762 1.00 94.06 90 GLU A CA 1
ATOM 712 C C . GLU A 1 90 ? -2.939 2.066 -11.033 1.00 94.06 90 GLU A C 1
ATOM 714 O O . GLU A 1 90 ? -2.454 2.197 -12.161 1.00 94.06 90 GLU A O 1
ATOM 719 N N . ALA A 1 91 ? -2.509 2.789 -9.995 1.00 94.12 91 ALA A N 1
ATOM 720 C CA . ALA A 1 91 ? -1.460 3.796 -10.118 1.00 94.12 91 ALA A CA 1
ATOM 721 C C . ALA A 1 91 ? -0.124 3.180 -10.565 1.00 94.12 91 ALA A C 1
ATOM 723 O O . ALA A 1 91 ? 0.570 3.734 -11.423 1.00 94.12 91 ALA A O 1
ATOM 724 N N . PHE A 1 92 ? 0.222 2.000 -10.043 1.00 94.56 92 PHE A N 1
ATOM 725 C CA . PHE A 1 92 ? 1.411 1.271 -10.472 1.00 94.56 92 PHE A CA 1
ATOM 726 C C . PHE A 1 92 ? 1.328 0.863 -11.949 1.00 94.56 92 PHE A C 1
ATOM 728 O O . PHE A 1 92 ? 2.304 1.033 -12.681 1.00 94.56 92 PHE A O 1
ATOM 735 N N . ALA A 1 93 ? 0.176 0.367 -12.411 1.00 94.81 93 ALA A N 1
ATOM 736 C CA . ALA A 1 93 ? -0.021 -0.066 -13.793 1.00 94.81 93 ALA A CA 1
ATOM 737 C C . ALA A 1 93 ? 0.193 1.075 -14.800 1.00 94.81 93 ALA A C 1
ATOM 739 O O . ALA A 1 93 ? 0.786 0.845 -15.857 1.00 94.81 93 ALA A O 1
ATOM 740 N N . VAL A 1 94 ? -0.210 2.307 -14.467 1.00 93.81 94 VAL A N 1
ATOM 741 C CA . VAL A 1 94 ? 0.042 3.496 -15.303 1.00 93.81 94 VAL A CA 1
ATOM 742 C C . VAL A 1 94 ? 1.546 3.722 -15.487 1.00 93.81 94 VAL A C 1
ATOM 744 O O . VAL A 1 94 ? 2.035 3.792 -16.620 1.00 93.81 94 VAL A O 1
ATOM 747 N N . SER A 1 95 ? 2.300 3.776 -14.388 1.00 92.75 95 SER A N 1
ATOM 748 C CA . SER A 1 95 ? 3.752 3.998 -14.426 1.00 92.75 95 SER A CA 1
ATOM 749 C C . SER A 1 95 ? 4.503 2.831 -15.070 1.00 92.75 95 SER A C 1
ATOM 751 O O . SER A 1 95 ? 5.418 3.048 -15.867 1.00 92.75 95 SER A O 1
ATOM 753 N N . ALA A 1 96 ? 4.090 1.592 -14.802 1.00 93.69 96 ALA A N 1
ATOM 754 C CA . ALA A 1 96 ? 4.687 0.396 -15.387 1.00 93.69 96 ALA A CA 1
ATOM 755 C C . ALA A 1 96 ? 4.439 0.298 -16.901 1.00 93.69 96 ALA A C 1
ATOM 757 O O . ALA A 1 96 ? 5.337 -0.084 -17.651 1.00 93.69 96 ALA A O 1
ATOM 758 N N . THR A 1 97 ? 3.258 0.707 -17.371 1.00 95.12 97 THR A N 1
ATOM 759 C CA . THR A 1 97 ? 2.928 0.793 -18.802 1.00 95.12 97 THR A CA 1
ATOM 760 C C . THR A 1 97 ? 3.800 1.831 -19.506 1.00 95.12 97 THR A C 1
ATOM 762 O O . THR A 1 97 ? 4.378 1.553 -20.559 1.00 95.12 97 THR A O 1
ATOM 765 N N . ALA A 1 98 ? 3.953 3.018 -18.908 1.00 92.88 98 ALA A N 1
ATOM 766 C CA . ALA A 1 98 ? 4.833 4.057 -19.437 1.00 92.88 98 ALA A CA 1
ATOM 767 C C . ALA A 1 98 ? 6.300 3.593 -19.488 1.00 92.88 98 ALA A C 1
ATOM 769 O O . ALA A 1 98 ? 6.988 3.818 -20.489 1.00 92.88 98 ALA A O 1
ATOM 770 N N . LEU A 1 99 ? 6.760 2.893 -18.446 1.00 93.69 99 LEU A N 1
ATOM 771 C CA . LEU A 1 99 ? 8.093 2.299 -18.403 1.00 93.69 99 LEU A CA 1
ATOM 772 C C . LEU A 1 99 ? 8.271 1.243 -19.500 1.00 93.69 99 LEU A C 1
ATOM 774 O O . LEU A 1 99 ? 9.264 1.283 -20.214 1.00 93.69 99 LEU A O 1
ATOM 778 N N . ALA A 1 100 ? 7.299 0.352 -19.705 1.00 94.06 100 ALA A N 1
ATOM 779 C CA . ALA A 1 100 ? 7.369 -0.673 -20.745 1.00 94.06 100 ALA A CA 1
ATOM 780 C C . ALA A 1 100 ? 7.511 -0.071 -22.157 1.00 94.06 100 ALA A C 1
ATOM 782 O O . ALA A 1 100 ? 8.310 -0.550 -22.965 1.00 94.06 100 ALA A O 1
ATOM 783 N N . VAL A 1 101 ? 6.787 1.017 -22.445 1.00 93.94 101 VAL A N 1
ATOM 784 C CA . VAL A 1 101 ? 6.933 1.783 -23.696 1.00 93.94 101 VAL A CA 1
ATOM 785 C C . VAL A 1 101 ? 8.330 2.383 -23.811 1.00 93.94 101 VAL A C 1
ATOM 787 O O . VAL A 1 101 ? 8.950 2.293 -24.874 1.00 93.94 101 VAL A O 1
ATOM 790 N N . TYR A 1 102 ? 8.829 3.009 -22.744 1.00 92.62 102 TYR A N 1
ATOM 791 C CA . TYR A 1 102 ? 10.168 3.590 -22.725 1.00 92.62 102 TYR A CA 1
ATOM 792 C C . TYR A 1 102 ? 11.246 2.525 -22.976 1.00 92.62 102 TYR A C 1
ATOM 794 O O . TYR A 1 102 ? 12.062 2.703 -23.880 1.00 92.62 102 TYR A O 1
ATOM 802 N N . GLU A 1 103 ? 11.197 1.402 -22.258 1.00 92.75 103 GLU A N 1
ATOM 803 C CA . GLU A 1 103 ? 12.153 0.297 -22.376 1.00 92.75 103 GLU A CA 1
ATOM 804 C C . GLU A 1 103 ? 12.160 -0.307 -23.776 1.00 92.75 103 GLU A C 1
ATOM 806 O O . GLU A 1 103 ? 13.220 -0.464 -24.383 1.00 92.75 103 GLU A O 1
ATOM 811 N N . ALA A 1 104 ? 10.983 -0.572 -24.347 1.00 92.88 104 ALA A N 1
ATOM 812 C CA . ALA A 1 104 ? 10.890 -1.097 -25.704 1.00 92.88 104 ALA A CA 1
ATOM 813 C C . ALA A 1 104 ? 11.561 -0.153 -26.717 1.00 92.88 104 ALA A C 1
ATOM 815 O O . ALA A 1 104 ? 12.328 -0.597 -27.576 1.00 92.88 104 ALA A O 1
ATOM 816 N N . ASN A 1 105 ? 11.315 1.158 -26.603 1.00 91.56 105 ASN A N 1
ATOM 817 C CA . ASN A 1 105 ? 11.921 2.151 -27.493 1.00 91.56 105 ASN A CA 1
ATOM 818 C C . ASN A 1 105 ? 13.430 2.285 -27.266 1.00 91.56 105 ASN A C 1
ATOM 820 O O . ASN A 1 105 ? 14.186 2.413 -28.232 1.00 91.56 105 ASN A O 1
ATOM 824 N N . TYR A 1 106 ? 13.872 2.254 -26.007 1.00 91.50 106 TYR A N 1
ATOM 825 C CA . TYR A 1 106 ? 15.282 2.319 -25.643 1.00 91.50 106 TYR A CA 1
ATOM 826 C C . TYR A 1 106 ? 16.056 1.130 -26.220 1.00 91.50 106 TYR A C 1
ATOM 828 O O . TYR A 1 106 ? 17.054 1.329 -26.917 1.00 91.50 106 TYR A O 1
ATOM 836 N N . VAL A 1 107 ? 15.553 -0.091 -26.020 1.00 90.88 107 VAL A N 1
ATOM 837 C CA . VAL A 1 107 ? 16.160 -1.320 -26.544 1.00 90.88 107 VAL A CA 1
ATOM 838 C C . VAL A 1 107 ? 16.164 -1.318 -28.072 1.00 90.88 107 VAL A C 1
ATOM 840 O O . VAL A 1 107 ? 17.208 -1.565 -28.672 1.00 90.88 107 VAL A O 1
ATOM 843 N N . ALA A 1 108 ? 15.052 -0.968 -28.728 1.00 91.00 108 ALA A N 1
ATOM 844 C 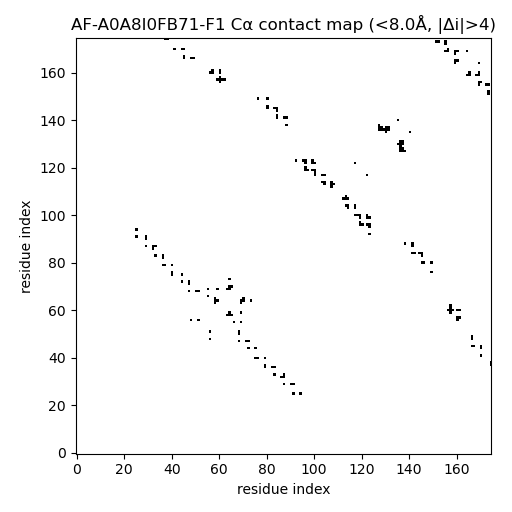CA . ALA A 1 108 ? 15.015 -0.880 -30.189 1.00 91.00 108 ALA A CA 1
ATOM 845 C C . ALA A 1 108 ? 16.089 0.079 -30.724 1.00 91.00 108 ALA A C 1
ATOM 847 O O . ALA A 1 108 ? 16.863 -0.290 -31.608 1.00 91.00 108 ALA A O 1
ATOM 848 N N . LYS A 1 109 ? 16.200 1.272 -30.126 1.00 88.69 109 LYS A N 1
ATOM 849 C CA . LYS A 1 109 ? 17.217 2.264 -30.489 1.00 88.69 109 LYS A CA 1
ATOM 850 C C . LYS A 1 109 ? 18.638 1.736 -30.279 1.00 88.69 109 LYS A C 1
ATOM 852 O O . LYS A 1 109 ? 19.493 1.986 -31.127 1.00 88.69 109 LYS A O 1
ATOM 857 N N . LEU A 1 110 ? 18.890 1.018 -29.183 1.00 88.25 110 LEU A N 1
ATOM 858 C CA . LEU A 1 110 ? 20.199 0.434 -28.879 1.00 88.25 110 LEU A CA 1
ATOM 859 C C . LEU A 1 110 ? 20.644 -0.568 -29.955 1.00 88.25 110 LEU A C 1
ATOM 861 O O . LEU A 1 110 ? 21.807 -0.566 -30.346 1.00 88.25 110 LEU A O 1
ATOM 865 N N . TYR A 1 111 ? 19.711 -1.364 -30.482 1.00 87.31 111 TYR A N 1
ATOM 866 C CA . TYR A 1 111 ? 19.962 -2.328 -31.560 1.00 87.31 111 TYR A CA 1
ATOM 867 C C . TYR A 1 111 ? 19.840 -1.733 -32.976 1.00 87.31 111 TYR A C 1
ATOM 869 O O . TYR A 1 111 ? 19.854 -2.471 -33.959 1.00 87.31 111 TYR A O 1
ATOM 877 N N . GLY A 1 112 ? 19.704 -0.409 -33.112 1.00 87.88 112 GLY A N 1
ATOM 878 C CA . GLY A 1 112 ? 19.544 0.253 -34.414 1.00 87.88 112 GLY A CA 1
ATOM 879 C C . GLY A 1 112 ? 18.204 -0.030 -35.106 1.00 87.88 112 GLY A C 1
ATOM 880 O O . GLY A 1 112 ? 18.030 0.300 -36.279 1.00 87.88 112 GLY A O 1
ATOM 881 N N . ALA A 1 113 ? 17.248 -0.618 -34.390 1.00 88.81 113 ALA A N 1
ATOM 882 C CA . ALA A 1 113 ? 15.897 -0.865 -34.858 1.00 88.81 113 ALA A CA 1
ATOM 883 C C . ALA A 1 113 ? 14.979 0.331 -34.558 1.00 88.81 113 ALA A C 1
ATOM 885 O O . ALA A 1 113 ? 15.228 1.154 -33.674 1.00 88.81 113 ALA A O 1
ATOM 886 N N . LYS A 1 114 ? 13.866 0.414 -35.288 1.00 83.38 114 LYS A N 1
ATOM 887 C CA . LYS A 1 114 ? 12.755 1.314 -34.967 1.00 83.38 114 LYS A CA 1
ATOM 888 C C . LYS A 1 114 ? 11.507 0.483 -34.746 1.00 83.38 114 LYS A C 1
ATOM 890 O O . LYS A 1 114 ? 11.151 -0.333 -35.591 1.00 83.38 114 LYS A O 1
ATOM 895 N N . ILE A 1 115 ? 10.844 0.722 -33.625 1.00 87.06 115 ILE A N 1
ATOM 896 C CA . ILE A 1 115 ? 9.530 0.162 -33.336 1.00 87.06 115 ILE A CA 1
ATOM 897 C C . ILE A 1 115 ? 8.483 1.258 -33.513 1.00 87.06 115 ILE A C 1
ATOM 899 O O . ILE A 1 115 ? 8.639 2.377 -33.023 1.00 87.06 115 ILE A O 1
ATOM 903 N N . ASN A 1 116 ? 7.415 0.954 -34.242 1.00 81.31 116 ASN A N 1
ATOM 904 C CA . ASN A 1 116 ? 6.303 1.880 -34.399 1.00 81.31 116 ASN A CA 1
ATOM 905 C C . ASN A 1 116 ? 5.349 1.695 -33.225 1.00 81.31 116 ASN A C 1
ATOM 907 O O . ASN A 1 116 ? 4.731 0.641 -33.130 1.00 81.31 116 ASN A O 1
ATOM 911 N N . LYS A 1 117 ? 5.241 2.720 -32.367 1.00 82.75 117 LYS A N 1
ATOM 912 C CA . LYS A 1 117 ? 4.270 2.822 -31.260 1.00 82.75 117 LYS A CA 1
ATOM 913 C C . LYS A 1 117 ? 4.064 1.486 -30.520 1.00 82.75 117 LYS A C 1
ATOM 915 O O . LYS A 1 117 ? 3.052 0.826 -30.750 1.00 82.75 117 LYS A O 1
ATOM 920 N N . PRO A 1 118 ? 5.010 1.073 -29.658 1.00 88.69 118 PRO A N 1
ATOM 921 C CA . PRO A 1 118 ? 4.821 -0.137 -28.867 1.00 88.69 118 PRO A CA 1
ATOM 922 C C . PRO A 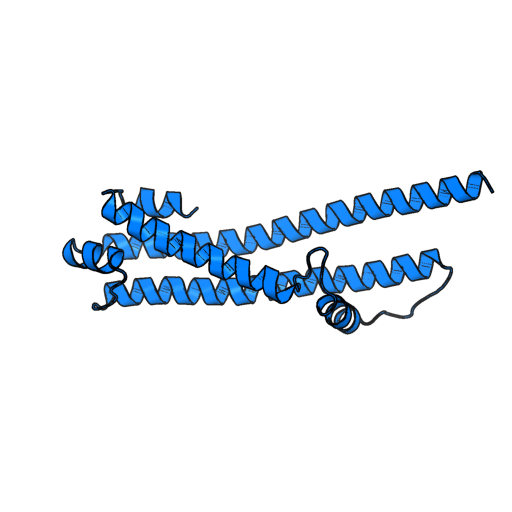1 118 ? 3.533 -0.056 -28.045 1.00 88.69 118 PRO A C 1
ATOM 924 O O . PRO A 1 118 ? 3.242 0.968 -27.426 1.00 88.69 118 PRO A O 1
ATOM 927 N N . ASP A 1 119 ? 2.791 -1.157 -28.035 1.00 93.25 119 ASP A N 1
ATOM 928 C CA . ASP A 1 119 ? 1.613 -1.341 -27.194 1.00 93.25 119 ASP A CA 1
ATOM 929 C C . ASP A 1 119 ? 2.060 -1.565 -25.743 1.00 93.25 119 ASP A C 1
ATOM 931 O O . ASP A 1 119 ? 2.443 -2.669 -25.346 1.00 93.25 119 ASP A O 1
ATOM 935 N N . GLY A 1 120 ? 2.077 -0.480 -24.968 1.00 92.56 120 GLY A N 1
ATOM 936 C CA . GLY A 1 120 ? 2.544 -0.483 -23.586 1.00 92.56 120 GLY A CA 1
ATOM 937 C C . GLY A 1 120 ? 1.755 -1.415 -22.680 1.00 92.56 120 GLY A C 1
ATOM 938 O O . GLY A 1 120 ? 2.351 -2.085 -21.841 1.00 92.56 120 GLY A O 1
ATOM 939 N N . GLU A 1 121 ? 0.435 -1.475 -22.855 1.00 94.00 121 GLU A N 1
ATOM 940 C CA . GLU A 1 121 ? -0.438 -2.295 -22.018 1.00 94.00 121 GLU A CA 1
ATOM 941 C C . GLU A 1 121 ? -0.132 -3.772 -22.252 1.00 94.00 121 GLU A C 1
ATOM 943 O O . GLU A 1 121 ? 0.117 -4.524 -21.308 1.00 94.00 121 GLU A O 1
ATOM 948 N N . LYS A 1 122 ? -0.026 -4.183 -23.520 1.00 95.00 122 LYS A N 1
ATOM 949 C CA . LYS A 1 122 ? 0.357 -5.554 -23.867 1.00 95.00 122 LYS A CA 1
ATOM 950 C C . LYS A 1 122 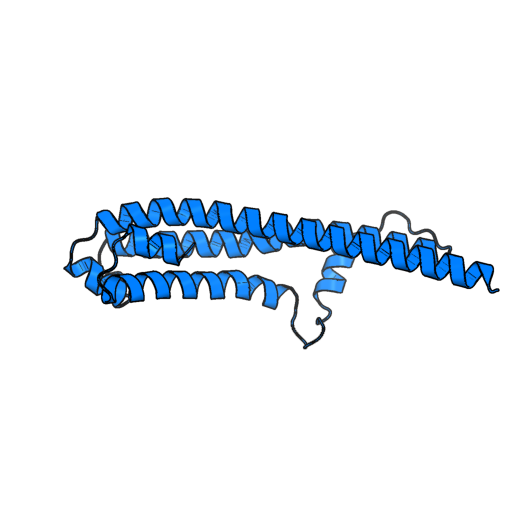? 1.752 -5.915 -23.356 1.00 95.00 122 LYS A C 1
ATOM 952 O O . LYS A 1 122 ? 1.957 -7.036 -22.876 1.00 95.00 122 LYS A O 1
ATOM 957 N N . LEU A 1 123 ? 2.712 -4.994 -23.457 1.00 94.12 123 LEU A N 1
ATOM 958 C CA . LEU A 1 123 ? 4.068 -5.199 -22.944 1.00 94.12 123 LEU A CA 1
ATOM 959 C C . LEU A 1 123 ? 4.069 -5.360 -21.423 1.00 94.12 123 LEU A C 1
ATOM 961 O O . LEU A 1 123 ? 4.650 -6.319 -20.915 1.00 94.12 123 LEU A O 1
ATOM 965 N N . PHE A 1 124 ? 3.372 -4.477 -20.708 1.00 94.38 124 PHE A N 1
ATOM 966 C CA . PHE A 1 124 ? 3.233 -4.553 -19.260 1.00 94.38 124 PHE A CA 1
ATOM 967 C C . PHE A 1 124 ? 2.546 -5.851 -18.829 1.00 94.38 124 PHE A C 1
ATOM 969 O O . PHE A 1 124 ? 3.093 -6.573 -18.003 1.00 94.38 124 PHE A O 1
ATOM 976 N N . LEU A 1 125 ? 1.407 -6.214 -19.426 1.00 93.94 125 LEU A N 1
ATOM 977 C CA . LEU A 1 125 ? 0.690 -7.454 -19.107 1.00 93.94 125 LEU A CA 1
ATOM 978 C C . LEU A 1 125 ? 1.531 -8.709 -19.363 1.00 93.94 125 LEU A C 1
ATOM 980 O O . LEU A 1 125 ? 1.369 -9.713 -18.667 1.00 93.94 125 LEU A O 1
ATOM 984 N N . SER A 1 126 ? 2.426 -8.664 -20.351 1.00 93.06 126 SER A N 1
ATOM 985 C CA . SER A 1 126 ? 3.376 -9.746 -20.615 1.00 93.06 126 SER A CA 1
ATOM 986 C C . SER A 1 126 ? 4.467 -9.791 -19.544 1.00 93.06 126 SER A C 1
ATOM 988 O O . SER A 1 126 ? 4.726 -10.853 -18.983 1.00 93.06 126 SER A O 1
ATOM 990 N N . ALA A 1 127 ? 5.059 -8.641 -19.210 1.00 91.44 127 ALA A N 1
ATOM 991 C CA . ALA A 1 127 ? 6.101 -8.527 -18.192 1.00 91.44 127 ALA A CA 1
ATOM 992 C C . ALA A 1 127 ? 5.593 -8.879 -16.784 1.00 91.44 127 ALA A C 1
ATOM 994 O O . ALA A 1 127 ? 6.285 -9.560 -16.037 1.00 91.44 127 ALA A O 1
ATOM 995 N N . LYS A 1 128 ? 4.359 -8.492 -16.439 1.00 92.12 128 LYS A N 1
ATOM 99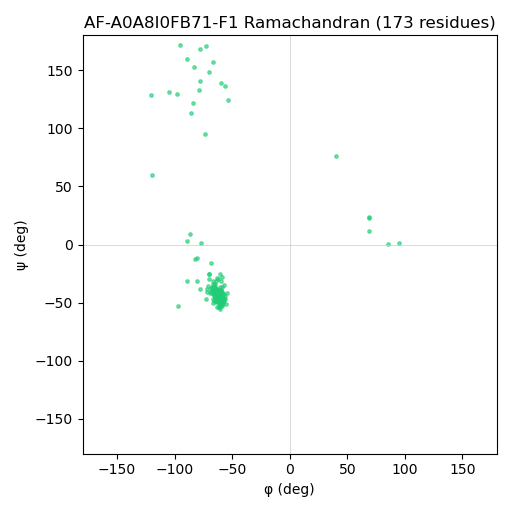6 C CA . LYS A 1 128 ? 3.726 -8.732 -15.132 1.00 92.12 128 LYS A CA 1
ATOM 997 C C . LYS A 1 128 ? 3.620 -10.220 -14.773 1.00 92.12 128 LYS A C 1
ATOM 999 O O . LYS A 1 128 ? 3.602 -10.569 -13.597 1.00 92.12 128 LYS A O 1
ATOM 1004 N N . LYS A 1 129 ? 3.546 -11.093 -15.787 1.00 91.25 129 LYS A N 1
ATOM 1005 C CA . LYS A 1 129 ? 3.468 -12.558 -15.636 1.00 91.25 129 LYS A CA 1
ATOM 1006 C C . LYS A 1 129 ? 4.830 -13.217 -15.426 1.00 91.25 129 LYS A C 1
ATOM 1008 O O . LYS A 1 129 ? 4.877 -14.402 -15.109 1.00 91.25 129 LYS A O 1
ATOM 1013 N N . VAL A 1 130 ? 5.921 -12.488 -15.648 1.00 92.75 130 VAL A N 1
ATOM 1014 C CA . VAL A 1 130 ? 7.275 -12.991 -15.427 1.00 92.75 130 VAL A CA 1
ATOM 1015 C C . VAL A 1 130 ? 7.609 -12.810 -13.945 1.00 92.75 130 VAL A C 1
ATOM 1017 O O . VAL A 1 130 ? 7.564 -11.679 -13.457 1.00 92.75 130 VAL A O 1
ATOM 1020 N N . PRO A 1 131 ? 7.942 -13.888 -13.212 1.00 90.75 131 PRO A N 1
ATOM 1021 C CA . PRO A 1 131 ? 8.340 -13.771 -11.817 1.00 90.75 131 PRO A CA 1
ATOM 1022 C C . PRO A 1 131 ? 9.577 -12.889 -11.661 1.00 90.75 131 PRO A C 1
ATOM 1024 O O . PRO A 1 131 ? 10.538 -12.994 -12.428 1.00 90.75 131 PRO A O 1
ATOM 1027 N N . LEU A 1 132 ? 9.566 -12.042 -10.636 1.00 87.94 132 LEU A N 1
ATOM 1028 C CA . LEU A 1 132 ? 10.735 -11.264 -10.247 1.00 87.94 132 LEU A CA 1
ATOM 1029 C C . LEU A 1 132 ? 11.784 -12.166 -9.580 1.00 87.94 132 LEU A C 1
ATOM 1031 O O . LEU A 1 132 ? 11.531 -13.331 -9.257 1.00 87.94 132 LEU A O 1
ATOM 1035 N N . ALA A 1 133 ? 12.979 -11.620 -9.340 1.00 82.19 133 ALA A N 1
ATOM 1036 C CA . ALA A 1 133 ? 14.003 -12.309 -8.561 1.00 82.19 133 ALA A CA 1
ATOM 1037 C C . ALA A 1 133 ? 13.431 -12.740 -7.195 1.00 82.19 133 ALA A C 1
ATOM 1039 O O . ALA A 1 133 ? 12.886 -11.921 -6.457 1.00 82.19 133 ALA A O 1
ATOM 1040 N N . GLY A 1 134 ? 13.525 -14.036 -6.881 1.00 82.31 134 GLY A N 1
ATOM 1041 C CA . GLY A 1 134 ? 12.878 -14.635 -5.706 1.00 82.31 134 GLY A CA 1
ATOM 1042 C C . GLY A 1 134 ? 11.504 -15.269 -5.969 1.00 82.31 134 GLY A C 1
ATOM 1043 O O . GLY A 1 134 ? 10.907 -15.803 -5.042 1.00 82.31 134 GLY A O 1
ATOM 1044 N N . GLY A 1 135 ? 11.013 -15.256 -7.213 1.00 89.50 135 GLY A N 1
ATOM 1045 C CA . GLY A 1 135 ? 9.835 -16.017 -7.651 1.00 89.50 135 GLY A CA 1
ATOM 1046 C C . GLY A 1 135 ? 8.480 -15.345 -7.415 1.00 89.50 135 GLY A C 1
ATOM 1047 O O . GLY A 1 135 ? 7.459 -15.929 -7.764 1.00 89.50 135 GLY A O 1
ATOM 1048 N N . ALA A 1 136 ? 8.446 -14.134 -6.854 1.00 89.25 136 ALA A N 1
ATOM 1049 C CA . ALA A 1 136 ? 7.202 -13.409 -6.604 1.00 89.25 136 ALA A CA 1
ATOM 1050 C C . ALA A 1 136 ? 6.651 -12.754 -7.882 1.00 89.25 136 ALA A C 1
ATOM 1052 O O . ALA A 1 136 ? 7.409 -12.182 -8.673 1.00 89.25 136 ALA A O 1
ATOM 1053 N N . LEU A 1 137 ? 5.328 -12.795 -8.056 1.00 92.62 137 LEU A N 1
ATOM 1054 C CA . LEU A 1 137 ? 4.637 -12.020 -9.084 1.00 92.62 137 LEU A CA 1
ATOM 1055 C C . LEU A 1 137 ? 4.376 -10.593 -8.596 1.00 92.62 137 LEU A C 1
ATOM 1057 O O . LEU A 1 137 ? 4.222 -10.340 -7.403 1.00 92.62 137 LEU A O 1
ATOM 1061 N N . VAL A 1 138 ? 4.286 -9.654 -9.538 1.00 90.75 138 VAL A N 1
ATOM 1062 C CA . VAL A 1 138 ? 3.985 -8.244 -9.240 1.00 90.75 138 VAL A CA 1
ATOM 1063 C C . VAL A 1 138 ? 2.650 -8.101 -8.504 1.00 90.75 138 VAL A C 1
ATOM 1065 O O . VAL A 1 138 ? 2.573 -7.365 -7.523 1.00 90.75 138 VAL A O 1
ATOM 1068 N N . ASP A 1 139 ? 1.626 -8.838 -8.938 1.00 90.25 139 ASP A N 1
ATOM 1069 C CA . ASP A 1 139 ? 0.302 -8.810 -8.305 1.00 90.25 139 ASP A CA 1
ATOM 1070 C C . ASP A 1 139 ? 0.360 -9.283 -6.846 1.00 90.25 139 ASP A C 1
ATOM 1072 O O . ASP A 1 139 ? -0.237 -8.652 -5.975 1.00 90.25 139 ASP A O 1
ATOM 1076 N N . ASP A 1 140 ? 1.143 -10.331 -6.563 1.00 90.00 140 ASP A N 1
ATOM 1077 C CA . ASP A 1 140 ? 1.322 -10.856 -5.205 1.00 90.00 140 ASP A CA 1
ATOM 1078 C C . ASP A 1 140 ? 2.039 -9.856 -4.293 1.00 90.00 140 ASP A C 1
ATOM 1080 O O . ASP A 1 140 ? 1.783 -9.801 -3.092 1.00 90.00 140 ASP A O 1
ATOM 1084 N N . LEU A 1 141 ? 2.982 -9.081 -4.833 1.00 90.50 141 LEU A N 1
ATOM 1085 C CA . LEU A 1 141 ? 3.689 -8.066 -4.055 1.00 90.50 141 LEU A CA 1
ATOM 1086 C C . LEU A 1 141 ? 2.780 -6.884 -3.727 1.00 90.50 141 LEU A C 1
ATOM 1088 O O . LEU A 1 141 ? 2.820 -6.387 -2.602 1.00 90.50 141 LEU A O 1
ATOM 1092 N N . LEU A 1 142 ? 1.961 -6.446 -4.685 1.00 90.25 142 LEU A N 1
ATOM 1093 C CA . LEU A 1 142 ? 1.049 -5.321 -4.498 1.00 90.25 142 LEU A CA 1
ATOM 1094 C C . LEU A 1 142 ? -0.087 -5.662 -3.524 1.00 90.25 142 LEU A C 1
ATOM 1096 O O . LEU A 1 142 ? -0.379 -4.854 -2.643 1.00 90.25 142 LEU A O 1
ATOM 1100 N N . SER A 1 143 ? -0.675 -6.860 -3.612 1.00 88.38 143 SER A N 1
ATOM 1101 C CA . SER A 1 143 ? -1.744 -7.289 -2.693 1.00 88.38 143 SER A CA 1
ATOM 1102 C C . SER A 1 143 ? -1.268 -7.359 -1.236 1.00 88.38 143 SER A C 1
ATOM 1104 O O . SER A 1 143 ? -1.949 -6.893 -0.318 1.00 88.38 143 SER A O 1
ATOM 1106 N N . ARG A 1 144 ? -0.036 -7.836 -1.014 1.00 92.25 144 ARG A N 1
ATOM 1107 C CA . ARG A 1 144 ? 0.579 -7.920 0.321 1.00 92.25 144 ARG A CA 1
ATOM 1108 C C . ARG A 1 144 ? 0.729 -6.569 1.013 1.00 92.25 144 ARG A C 1
ATOM 1110 O O . ARG A 1 144 ? 0.786 -6.543 2.244 1.00 92.25 144 AR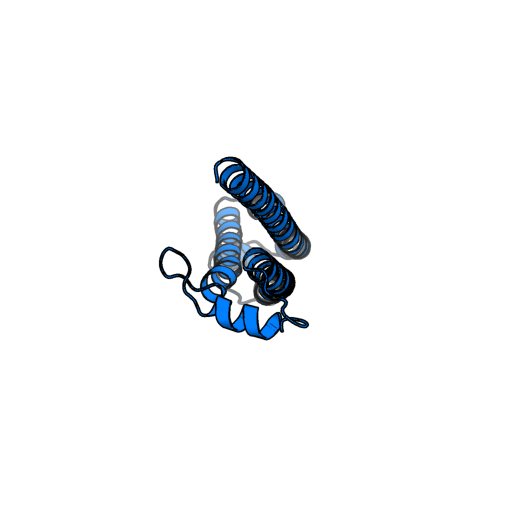G A O 1
ATOM 1117 N N . ILE A 1 145 ? 0.809 -5.461 0.269 1.00 91.88 145 ILE A N 1
ATOM 1118 C CA . ILE A 1 145 ? 0.915 -4.114 0.852 1.00 91.88 145 ILE A CA 1
ATOM 1119 C C . ILE A 1 145 ? -0.349 -3.805 1.652 1.00 91.88 145 ILE A C 1
ATOM 1121 O O . ILE A 1 145 ? -0.260 -3.498 2.843 1.00 91.88 145 ILE A O 1
ATOM 1125 N N . ALA A 1 146 ? -1.518 -3.937 1.020 1.00 91.00 146 ALA A N 1
ATOM 1126 C CA . ALA A 1 146 ? -2.801 -3.667 1.658 1.00 91.00 146 ALA A CA 1
ATOM 1127 C C . ALA A 1 146 ? -3.050 -4.629 2.831 1.00 91.00 146 ALA A C 1
ATOM 1129 O O . ALA A 1 146 ? -3.464 -4.201 3.911 1.00 91.00 146 ALA A O 1
ATOM 1130 N N . GLU A 1 147 ? -2.741 -5.918 2.654 1.00 94.31 147 GLU A N 1
ATOM 1131 C CA . GLU A 1 147 ? -2.904 -6.935 3.701 1.00 94.31 147 GLU A CA 1
ATOM 1132 C C . GLU A 1 147 ? -2.044 -6.631 4.931 1.00 94.31 147 GLU A C 1
ATOM 1134 O O . GLU A 1 147 ? -2.545 -6.596 6.058 1.00 94.31 147 GLU A O 1
ATOM 1139 N N . SE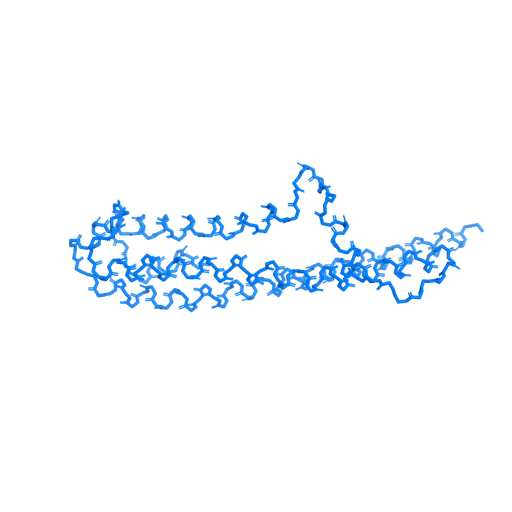R A 1 148 ? -0.758 -6.345 4.718 1.00 94.62 148 SER A N 1
ATOM 1140 C CA . SER A 1 148 ? 0.176 -6.019 5.798 1.00 94.62 148 SER A CA 1
ATOM 1141 C C . SER A 1 148 ? -0.217 -4.723 6.505 1.00 94.62 148 SER A C 1
ATOM 1143 O O . SER A 1 148 ? -0.109 -4.623 7.728 1.00 94.62 148 SER A O 1
ATOM 1145 N N . ALA A 1 149 ? -0.679 -3.722 5.754 1.00 94.62 149 ALA A N 1
ATOM 1146 C CA . ALA A 1 149 ? -1.140 -2.460 6.316 1.00 94.62 149 ALA A CA 1
ATOM 1147 C C . ALA A 1 149 ? -2.372 -2.671 7.208 1.00 94.62 149 ALA A C 1
ATOM 1149 O O . ALA A 1 149 ? -2.391 -2.204 8.346 1.00 94.62 149 ALA A O 1
ATOM 1150 N N . ARG A 1 150 ? -3.360 -3.447 6.749 1.00 95.56 150 ARG A N 1
ATOM 1151 C CA . ARG A 1 150 ? -4.545 -3.788 7.544 1.00 95.56 150 ARG A CA 1
ATOM 1152 C C . ARG A 1 150 ? -4.192 -4.514 8.838 1.00 95.56 150 ARG A C 1
ATOM 1154 O O . ARG A 1 150 ? -4.682 -4.130 9.896 1.00 95.56 150 ARG A O 1
ATOM 1161 N N . GLN A 1 151 ? -3.307 -5.506 8.776 1.00 95.69 151 GLN A N 1
ATOM 1162 C CA . GLN A 1 151 ? -2.854 -6.217 9.974 1.00 95.69 151 GLN A CA 1
ATOM 1163 C C . GLN A 1 151 ? -2.192 -5.272 10.985 1.00 95.69 151 GLN A C 1
ATOM 1165 O O . GLN A 1 151 ? -2.435 -5.386 12.186 1.00 95.69 151 GLN A O 1
ATOM 1170 N N . LYS A 1 152 ? -1.387 -4.309 10.515 1.00 95.50 152 LYS A N 1
ATOM 1171 C CA . LYS A 1 152 ? -0.770 -3.291 11.379 1.00 95.50 152 LYS A CA 1
ATOM 1172 C C . LYS A 1 152 ? -1.809 -2.382 12.036 1.00 95.50 152 LYS A C 1
ATOM 1174 O O . LYS A 1 152 ? -1.675 -2.109 13.226 1.00 95.50 152 LYS A O 1
ATOM 1179 N N . VAL A 1 153 ? -2.836 -1.956 11.297 1.00 96.56 153 VAL A N 1
ATOM 1180 C CA . VAL A 1 153 ? -3.954 -1.152 11.826 1.00 96.56 153 VAL A CA 1
ATOM 1181 C C . VAL A 1 153 ? -4.686 -1.913 12.929 1.00 96.56 153 VAL A C 1
ATOM 1183 O O . VAL A 1 153 ? -4.782 -1.430 14.056 1.00 96.56 153 VAL A O 1
ATOM 1186 N N . GLU A 1 154 ? -5.158 -3.124 12.629 1.00 95.94 154 GLU A N 1
ATOM 1187 C CA . GLU A 1 154 ? -5.914 -3.955 13.574 1.00 95.94 154 GLU A CA 1
ATOM 1188 C C . GLU A 1 154 ? -5.084 -4.269 14.828 1.00 95.94 154 GLU A C 1
ATOM 1190 O O . GLU A 1 154 ? -5.579 -4.179 15.955 1.00 95.94 154 GLU A O 1
ATOM 1195 N N . TYR A 1 155 ? -3.793 -4.566 14.647 1.00 96.56 155 TYR A N 1
ATOM 1196 C CA . TYR A 1 155 ? -2.871 -4.775 15.756 1.00 96.56 155 TYR A CA 1
ATOM 1197 C C . TYR A 1 155 ? -2.689 -3.514 16.605 1.00 96.56 155 TYR A C 1
ATOM 1199 O O . TYR A 1 155 ? -2.759 -3.608 17.828 1.00 96.56 155 TYR A O 1
ATOM 1207 N N . ALA A 1 156 ? -2.466 -2.348 15.993 1.00 96.94 156 ALA A N 1
ATOM 1208 C CA . ALA A 1 156 ? -2.245 -1.100 16.718 1.00 96.94 156 ALA A CA 1
ATOM 1209 C C . ALA A 1 156 ? -3.471 -0.679 17.541 1.00 96.94 156 ALA A C 1
ATOM 1211 O O . ALA A 1 156 ? -3.306 -0.236 18.677 1.00 96.94 156 ALA A O 1
ATOM 1212 N N . ILE A 1 157 ? -4.681 -0.877 17.006 1.00 96.75 157 ILE A N 1
ATOM 1213 C CA . ILE A 1 157 ? -5.937 -0.649 17.736 1.00 96.75 157 ILE A CA 1
ATOM 1214 C C . ILE A 1 157 ? -6.010 -1.579 18.946 1.00 96.75 157 ILE A C 1
ATOM 1216 O O . ILE A 1 157 ? -6.165 -1.116 20.076 1.00 96.75 157 ILE A O 1
ATOM 1220 N N . ARG A 1 158 ? -5.847 -2.890 18.729 1.00 96.31 158 ARG A N 1
ATOM 1221 C CA . ARG A 1 158 ? -5.926 -3.883 19.806 1.00 96.31 158 ARG A CA 1
ATOM 1222 C C . ARG A 1 158 ? -4.896 -3.622 20.900 1.00 96.31 158 ARG A C 1
ATOM 1224 O O . ARG A 1 158 ? -5.228 -3.613 22.081 1.00 96.31 158 ARG A O 1
ATOM 1231 N N . ASP A 1 159 ? -3.641 -3.462 20.502 1.00 96.94 159 ASP A N 1
ATOM 1232 C CA . ASP A 1 159 ? -2.524 -3.233 21.411 1.00 96.94 159 ASP A CA 1
ATOM 1233 C C . ASP A 1 159 ? -2.695 -1.928 22.189 1.00 96.94 159 ASP A C 1
ATOM 1235 O O . ASP A 1 159 ? -2.496 -1.907 23.402 1.00 96.94 159 ASP A O 1
ATOM 1239 N N . GLY A 1 160 ? -3.104 -0.853 21.515 1.00 96.75 160 GLY A N 1
ATOM 1240 C CA . GLY A 1 160 ? -3.277 0.437 22.159 1.00 96.75 160 GLY A CA 1
ATOM 1241 C C . GLY A 1 160 ? -4.425 0.463 23.161 1.00 96.75 160 GLY A C 1
ATOM 1242 O O . GLY A 1 160 ? -4.215 0.953 24.266 1.00 96.75 160 GLY A O 1
ATOM 1243 N N . ILE A 1 161 ? -5.573 -0.148 22.849 1.00 95.94 161 ILE A N 1
ATOM 1244 C CA . ILE A 1 161 ? -6.671 -0.287 23.820 1.00 95.94 161 ILE A CA 1
ATOM 1245 C C . ILE A 1 161 ? -6.216 -1.111 25.030 1.00 95.94 161 ILE A C 1
ATOM 1247 O O . ILE A 1 161 ? -6.367 -0.670 26.167 1.00 95.94 161 ILE A O 1
ATOM 1251 N N . ASN A 1 162 ? -5.599 -2.277 24.803 1.00 95.12 162 ASN A N 1
ATOM 1252 C CA . ASN A 1 162 ? -5.140 -3.149 25.891 1.00 95.12 162 ASN A CA 1
ATOM 1253 C C . ASN A 1 162 ? -4.053 -2.506 26.764 1.00 95.12 162 ASN A C 1
ATOM 1255 O O . ASN A 1 162 ? -3.941 -2.830 27.943 1.00 95.12 162 ASN A O 1
ATOM 1259 N N . SER A 1 163 ? -3.254 -1.608 26.189 1.00 95.56 163 SER A N 1
ATOM 1260 C CA . SER A 1 163 ? -2.189 -0.893 26.896 1.00 95.56 163 SER A CA 1
ATOM 1261 C C . SER A 1 163 ? -2.661 0.417 27.538 1.00 95.56 163 SER A C 1
ATOM 1263 O O . SER A 1 163 ? -1.833 1.145 28.080 1.00 95.56 163 SER A O 1
ATOM 1265 N N . GLY A 1 164 ? -3.955 0.752 27.455 1.00 94.06 164 GLY A N 1
ATOM 1266 C CA . GLY A 1 164 ? -4.506 1.993 28.009 1.00 94.06 164 GLY A CA 1
ATOM 1267 C C . GLY A 1 164 ? -4.055 3.262 27.279 1.00 94.06 164 GLY A C 1
ATOM 1268 O O . GLY A 1 164 ? -4.050 4.337 27.875 1.00 94.06 164 GLY A O 1
ATOM 1269 N N . LYS A 1 165 ? -3.650 3.152 26.008 1.00 96.12 165 LYS A N 1
ATOM 1270 C CA . LYS A 1 165 ? -3.280 4.308 25.183 1.00 96.12 165 LYS A CA 1
ATOM 1271 C C . LYS A 1 165 ? -4.509 5.139 24.844 1.00 96.12 165 LYS A C 1
ATOM 1273 O O . LYS A 1 165 ? -5.601 4.613 24.639 1.00 96.12 165 LYS A O 1
ATOM 1278 N N . THR A 1 166 ? -4.304 6.440 24.708 1.00 95.69 166 THR A N 1
ATOM 1279 C CA . THR A 1 166 ? -5.321 7.356 24.191 1.00 95.69 166 THR A CA 1
ATOM 1280 C C . THR A 1 166 ? -5.628 7.068 22.719 1.00 95.69 166 THR A C 1
ATOM 1282 O O . THR A 1 166 ? -4.786 6.562 21.970 1.00 95.69 166 THR A O 1
ATOM 1285 N N . ASN A 1 167 ? -6.817 7.468 22.265 1.00 95.19 167 ASN A N 1
ATOM 1286 C CA . ASN A 1 167 ? -7.229 7.327 20.864 1.00 95.19 167 ASN A CA 1
ATOM 1287 C C . ASN A 1 167 ? -6.254 8.030 19.904 1.00 95.19 167 ASN A C 1
ATOM 1289 O O . ASN A 1 167 ? -5.938 7.514 18.831 1.00 95.19 167 ASN A O 1
ATOM 1293 N N . GLN A 1 168 ? -5.688 9.163 20.330 1.00 94.56 168 GLN A N 1
ATOM 1294 C CA . GLN A 1 168 ? -4.657 9.865 19.575 1.00 94.56 168 GLN A CA 1
ATOM 1295 C C . GLN A 1 168 ? -3.358 9.053 19.470 1.00 94.56 168 GLN A C 1
ATOM 1297 O O . GLN A 1 168 ? -2.781 8.974 18.390 1.00 94.56 168 GLN A O 1
ATOM 1302 N N . GLU A 1 169 ? -2.889 8.428 20.551 1.00 96.38 169 GLU A N 1
ATOM 1303 C CA . GLU A 1 169 ? -1.687 7.582 20.521 1.00 96.38 169 GLU A CA 1
ATOM 1304 C C . GLU A 1 169 ? -1.881 6.318 19.673 1.00 96.38 169 GLU A C 1
ATOM 1306 O O . GLU A 1 169 ? -0.940 5.882 19.007 1.00 96.38 169 GLU A O 1
ATOM 1311 N N . ILE A 1 170 ? -3.092 5.747 19.660 1.00 95.81 170 ILE A N 1
ATOM 1312 C CA . ILE A 1 170 ? -3.454 4.634 18.768 1.00 95.81 170 ILE A CA 1
ATOM 1313 C C . ILE A 1 170 ? -3.286 5.064 17.312 1.00 95.81 170 ILE A C 1
ATOM 1315 O O . ILE A 1 170 ? -2.587 4.403 16.545 1.00 95.81 170 ILE A O 1
ATOM 1319 N N . VAL A 1 171 ? -3.880 6.199 16.944 1.00 94.94 171 VAL A N 1
ATOM 1320 C CA . VAL A 1 171 ? -3.825 6.729 15.579 1.00 94.94 171 VAL A CA 1
ATOM 1321 C C . VAL A 1 171 ? -2.402 7.114 15.171 1.00 94.94 171 VAL A C 1
ATOM 1323 O O . VAL A 1 171 ? -1.981 6.793 14.061 1.00 94.94 171 VAL A O 1
ATOM 1326 N N . GLN A 1 172 ? -1.623 7.728 16.065 1.00 94.00 172 GLN A N 1
ATOM 1327 C CA . GLN A 1 172 ? -0.217 8.056 15.795 1.00 94.00 172 GLN A CA 1
ATOM 1328 C C . GLN A 1 172 ? 0.655 6.816 15.598 1.00 94.00 172 GLN A C 1
ATOM 1330 O O . GLN A 1 172 ? 1.598 6.867 14.824 1.00 94.00 172 GLN A O 1
ATOM 1335 N N . ARG A 1 173 ? 0.343 5.695 16.260 1.00 93.88 173 ARG A N 1
ATOM 1336 C CA . ARG A 1 173 ? 1.076 4.434 16.073 1.00 93.88 173 ARG A CA 1
ATOM 1337 C C . ARG A 1 173 ? 0.827 3.793 14.703 1.00 93.88 173 ARG A C 1
ATOM 1339 O O . ARG A 1 173 ? 1.645 2.988 14.263 1.00 93.88 173 ARG A O 1
ATOM 1346 N N . ILE A 1 174 ? -0.313 4.081 14.077 1.00 92.50 174 ILE A N 1
ATOM 1347 C CA . ILE A 1 174 ? -0.661 3.546 12.753 1.00 92.50 174 ILE A CA 1
ATOM 1348 C C . ILE A 1 174 ? 0.030 4.334 11.633 1.00 92.50 174 ILE A C 1
ATOM 1350 O O . ILE A 1 174 ? 0.315 3.762 10.581 1.00 92.50 174 ILE A O 1
ATOM 1354 N N . ARG A 1 175 ? 0.261 5.630 11.859 1.00 84.38 175 ARG A N 1
ATOM 1355 C CA . ARG A 1 175 ? 0.919 6.538 10.919 1.00 84.38 175 ARG A CA 1
ATOM 1356 C C . ARG A 1 175 ? 2.405 6.221 10.756 1.00 84.38 175 ARG A C 1
ATOM 1358 O O . ARG A 1 175 ? 2.885 6.386 9.616 1.00 84.38 175 ARG A O 1
#

pLDDT: mean 92.7, std 5.61, range [58.72, 98.38]

Sequence (175 aa):
MATDIKKLFEVLTQHQAYLYRASSKTVNELLALFNDDTSKMLSKLRDLLDELNESEKVALAGGKYTTSNLREIRDLIAQWFASVNLALPEAFAVSATALAVYEANYVAKLYGAKINKPDGEKLFLSAKKVPLAGGALVDDLLSRIAESARQKVEYAIRDGINSGKTNQEIVQRIR